Protein AF-A0A2A2KXZ4-F1 (afdb_monomer_lite)

Organism: NCBI:txid2018661

Sequence (180 aa):
MMAGLFPPKNGQIWNPQLLWQPIAMHTDETLDQVSTGISGPCPVYTETVWNDRRYKDIEKYIDPLVVQLLRNRTGEYLRDGHWLNKAIDSVKSRYYINDSRYEVPDWAAPHIDKFIKSSLNFHTEMLNIQNDTVGAFHLELIMSNVEEHLECRRDPEFQKKMIKGNNCLFVFHAHFLRKE

pLDDT: mean 82.54, std 16.14, range [29.91, 98.0]

Secondary structure (DSSP, 8-state):
-HHHHS---GGG-S-TT-----------TTTS--GGGGGTT-HHHHHHTTT-HHHHTGGGGS-HHHHHHHHHHS-----SHHHHHHHHHHHHHHHHH--GGGPPPTTTGGGHHHHHHHHHHHHHHHHHHHHHHTTTHHHHHHHHHHHHHHHGGGSTT---------HHHHHHHHHHTT--

Radius of gyration: 20.61 Å; chains: 1; bounding box: 49×42×52 Å

Structure (mmCIF, N/CA/C/O backbone):
data_AF-A0A2A2KXZ4-F1
#
_entry.id   AF-A0A2A2KXZ4-F1
#
loop_
_atom_site.group_PDB
_atom_site.id
_atom_site.type_symbol
_atom_site.label_atom_id
_atom_site.label_alt_id
_atom_site.label_comp_id
_atom_site.label_asym_id
_atom_site.label_entity_id
_atom_site.label_seq_id
_atom_site.pdbx_PDB_ins_code
_atom_site.Cartn_x
_atom_site.Cartn_y
_atom_site.Cartn_z
_atom_site.occupancy
_atom_site.B_iso_or_equiv
_atom_site.auth_seq_id
_atom_site.auth_comp_id
_atom_site.auth_asym_id
_atom_site.auth_atom_id
_atom_site.pdbx_PDB_model_num
ATOM 1 N N . MET A 1 1 ? -11.680 -1.215 15.003 1.00 83.56 1 MET A N 1
ATOM 2 C CA . MET A 1 1 ? -10.781 -0.674 16.048 1.00 83.56 1 MET A CA 1
ATOM 3 C C . MET A 1 1 ? -11.565 0.025 17.156 1.00 83.56 1 MET A C 1
ATOM 5 O O . MET A 1 1 ? -11.647 -0.554 18.227 1.00 83.56 1 MET A O 1
ATOM 9 N N . MET A 1 2 ? -12.215 1.175 16.914 1.00 88.38 2 MET A N 1
ATOM 10 C CA . MET A 1 2 ? -12.904 1.944 17.975 1.00 88.38 2 MET A CA 1
ATOM 11 C C . MET A 1 2 ? -13.971 1.160 18.748 1.00 88.38 2 MET A C 1
ATOM 13 O O . MET A 1 2 ? -13.998 1.223 19.970 1.00 88.38 2 MET A O 1
ATOM 17 N N . ALA A 1 3 ? -14.766 0.341 18.054 1.00 90.44 3 ALA A N 1
ATOM 18 C CA . ALA A 1 3 ? -15.758 -0.535 18.681 1.00 90.44 3 ALA A CA 1
ATOM 19 C C . ALA A 1 3 ? -15.163 -1.501 19.728 1.00 90.44 3 ALA A C 1
ATOM 21 O O . ALA A 1 3 ? -15.816 -1.808 20.716 1.00 90.44 3 ALA A O 1
ATOM 22 N N . GLY A 1 4 ? -13.927 -1.970 19.520 1.00 89.25 4 GLY A N 1
ATOM 23 C CA . GLY A 1 4 ? -13.238 -2.858 20.460 1.00 89.25 4 GLY A CA 1
ATOM 24 C C . GLY A 1 4 ? -12.515 -2.112 21.582 1.00 89.25 4 GLY A C 1
ATOM 25 O O . GLY A 1 4 ? -12.389 -2.641 22.679 1.00 89.25 4 GLY A O 1
ATOM 26 N N . LEU A 1 5 ? -12.057 -0.882 21.325 1.00 90.25 5 LEU A N 1
ATOM 27 C CA . LEU A 1 5 ? -11.373 -0.059 22.327 1.00 90.25 5 LEU A CA 1
ATOM 28 C C . LEU A 1 5 ? -12.356 0.572 23.325 1.00 90.25 5 LEU A C 1
ATOM 30 O O . LEU A 1 5 ? -12.028 0.743 24.497 1.00 90.25 5 LEU A O 1
ATOM 34 N N . PHE A 1 6 ? -13.567 0.886 22.863 1.00 91.44 6 PHE A N 1
ATOM 35 C CA . PHE A 1 6 ? -14.609 1.545 23.645 1.00 91.44 6 PHE A CA 1
ATOM 36 C C . PHE A 1 6 ? -15.943 0.788 23.542 1.00 91.44 6 PHE A C 1
ATOM 38 O O . PHE A 1 6 ? -16.907 1.309 22.972 1.00 91.44 6 PHE A O 1
ATOM 45 N N . PRO A 1 7 ? -16.041 -0.436 24.086 1.00 93.38 7 PRO A N 1
ATOM 46 C CA . PRO A 1 7 ? -17.330 -1.108 24.211 1.00 93.38 7 PRO A CA 1
ATOM 47 C C . PRO A 1 7 ? -18.255 -0.297 25.143 1.00 93.38 7 PRO A C 1
ATOM 49 O O . PRO A 1 7 ? -17.776 0.215 26.163 1.00 93.38 7 PRO A O 1
ATOM 52 N N . PRO A 1 8 ? -19.556 -0.155 24.826 1.00 95.50 8 PRO A N 1
ATOM 53 C CA . PRO A 1 8 ? -20.482 0.607 25.660 1.00 95.50 8 PRO A CA 1
ATOM 54 C C . PRO A 1 8 ? -20.669 -0.057 27.028 1.00 95.50 8 PRO A C 1
ATOM 56 O O . PRO A 1 8 ? -20.762 -1.282 27.128 1.00 95.50 8 PRO A O 1
ATOM 59 N N . LYS A 1 9 ? -20.754 0.752 28.089 1.00 94.75 9 LYS A N 1
ATOM 60 C CA . LYS A 1 9 ? -21.027 0.287 29.457 1.00 94.75 9 LYS A CA 1
ATOM 61 C C . LYS A 1 9 ? -22.210 1.026 30.072 1.00 94.75 9 LYS A C 1
ATOM 63 O O . LYS A 1 9 ? -22.331 2.241 29.924 1.00 94.75 9 LYS A O 1
ATOM 68 N N . ASN A 1 10 ? -23.025 0.308 30.846 1.00 93.12 10 ASN A N 1
ATOM 69 C CA . ASN A 1 10 ? -24.132 0.866 31.630 1.00 93.12 10 ASN A CA 1
ATOM 70 C C . ASN A 1 10 ? -25.029 1.782 30.772 1.00 93.12 10 ASN A C 1
ATOM 72 O O . ASN A 1 10 ? -25.544 1.346 29.748 1.00 93.12 10 ASN A O 1
ATOM 76 N N . GLY A 1 11 ? -25.164 3.058 31.149 1.00 92.25 11 GLY A N 1
ATOM 77 C CA . GLY A 1 11 ? -25.977 4.049 30.439 1.00 92.25 11 GLY A CA 1
ATOM 78 C C . GLY A 1 11 ? -25.512 4.402 29.020 1.00 92.25 11 GLY A C 1
ATOM 79 O O . GLY A 1 11 ? -26.233 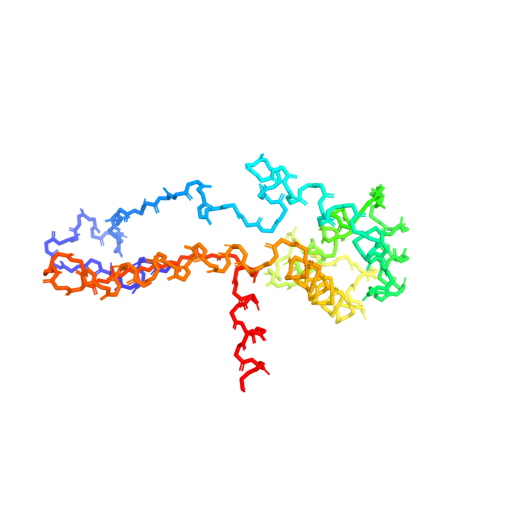5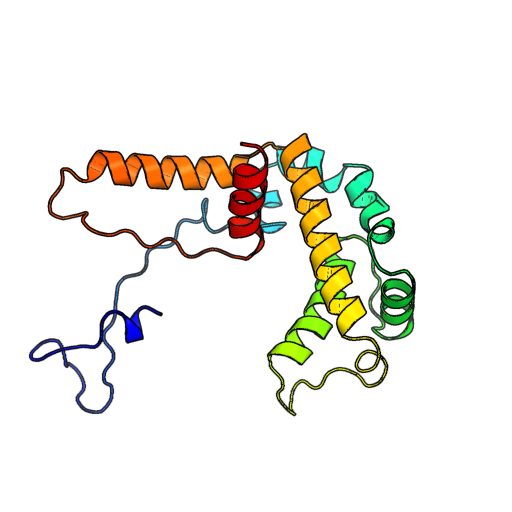.097 28.318 1.00 92.25 11 GLY A O 1
ATOM 80 N N . GLN A 1 12 ? -24.345 3.927 28.571 1.00 94.38 12 GLN A N 1
ATOM 81 C CA . GLN A 1 12 ? -23.907 4.058 27.173 1.00 94.38 12 GLN A CA 1
ATOM 82 C C . GLN A 1 12 ? -24.546 3.004 26.250 1.00 94.38 12 GLN A C 1
ATOM 84 O O . GLN A 1 12 ? -24.444 3.109 25.027 1.00 94.38 12 GLN A O 1
ATOM 89 N N . ILE A 1 13 ? -25.176 1.962 26.811 1.00 96.19 13 ILE A N 1
ATOM 90 C CA . ILE A 1 13 ? -25.855 0.920 26.033 1.00 96.19 13 ILE A CA 1
ATOM 91 C C . ILE A 1 13 ? -27.208 1.467 25.578 1.00 96.19 13 ILE A C 1
ATOM 93 O O . ILE A 1 13 ? -28.208 1.383 26.284 1.00 96.19 13 ILE A O 1
ATOM 97 N N . TRP A 1 14 ? -27.228 2.028 24.374 1.00 95.25 14 TRP A N 1
ATOM 98 C CA . TRP A 1 14 ? -28.453 2.511 23.737 1.00 95.25 14 TRP A CA 1
ATOM 99 C C . TRP A 1 14 ? -29.254 1.376 23.072 1.00 95.25 14 TRP A C 1
ATOM 101 O O . TRP A 1 14 ? -30.465 1.495 22.906 1.00 95.25 14 TRP A O 1
ATOM 111 N N . ASN A 1 15 ? -28.592 0.266 22.713 1.00 95.38 15 ASN A N 1
ATOM 112 C CA . ASN A 1 15 ? -29.210 -0.921 22.124 1.00 95.38 15 ASN A CA 1
ATOM 113 C C . ASN A 1 15 ? -28.656 -2.208 22.774 1.00 95.38 15 ASN A C 1
ATOM 115 O O . ASN A 1 15 ? -27.477 -2.515 22.600 1.00 95.38 15 ASN A O 1
ATOM 119 N N . PRO A 1 16 ? -29.480 -3.004 23.483 1.00 93.81 16 PRO A N 1
ATOM 120 C CA . PRO A 1 16 ? -29.015 -4.212 24.170 1.00 93.81 16 PRO A CA 1
ATOM 121 C C . PRO A 1 16 ? -28.640 -5.365 23.223 1.00 93.81 16 PRO A C 1
ATOM 123 O O . PRO A 1 16 ? -27.933 -6.280 23.636 1.00 93.81 16 PRO A O 1
ATOM 126 N N . GLN A 1 17 ? -29.089 -5.338 21.965 1.00 96.25 17 GLN A N 1
ATOM 127 C CA . GLN A 1 17 ? -28.752 -6.346 20.950 1.00 96.25 17 GLN A CA 1
ATOM 128 C C . GLN A 1 17 ? -27.499 -5.980 20.142 1.00 96.25 17 GLN A C 1
ATOM 130 O O . GLN A 1 17 ? -26.972 -6.816 19.409 1.00 96.25 17 GLN A O 1
ATOM 135 N N . LEU A 1 18 ? -27.010 -4.744 20.272 1.00 93.62 18 LEU A N 1
ATOM 136 C CA . LEU A 1 18 ? -25.843 -4.237 19.561 1.00 93.62 18 LEU A CA 1
ATOM 137 C C . LEU A 1 18 ? -24.921 -3.514 20.546 1.00 93.62 18 LEU A C 1
ATOM 139 O O . LEU A 1 18 ? -25.081 -2.325 20.809 1.00 93.62 18 LEU A O 1
ATOM 143 N N . LEU A 1 19 ? -23.918 -4.232 21.061 1.00 94.19 19 LEU A N 1
ATOM 144 C CA . LEU A 1 19 ? -22.917 -3.705 21.998 1.00 94.19 19 LEU A CA 1
ATOM 145 C C . LEU A 1 19 ? -21.867 -2.832 21.287 1.00 94.19 19 LEU A C 1
ATOM 147 O O . LEU A 1 19 ? -20.665 -3.084 21.337 1.00 94.19 19 LEU A O 1
ATOM 151 N N . TRP A 1 20 ? -22.344 -1.794 20.606 1.00 95.06 20 TRP A N 1
ATOM 152 C CA . TRP A 1 20 ? -21.564 -0.793 19.891 1.00 95.06 20 TRP A CA 1
ATOM 153 C C . TRP A 1 20 ? -22.103 0.601 20.216 1.00 95.06 20 TRP A C 1
ATOM 155 O O . TRP A 1 20 ? -23.309 0.790 20.370 1.00 95.06 20 TRP A O 1
ATOM 165 N N . GLN A 1 21 ? -21.211 1.587 20.282 1.00 94.62 21 GLN A N 1
ATOM 166 C CA . GLN A 1 21 ? -21.576 2.993 20.432 1.00 94.62 21 GLN A CA 1
ATOM 167 C C . GLN A 1 21 ? -20.965 3.836 19.311 1.00 94.62 21 GLN A C 1
ATOM 169 O O . GLN A 1 21 ? -19.842 3.547 18.876 1.00 94.62 21 GLN A O 1
ATOM 174 N N . PRO A 1 22 ? -21.675 4.882 18.854 1.00 92.62 22 PRO A N 1
ATOM 175 C CA . PRO A 1 22 ? -21.106 5.840 17.926 1.00 92.62 22 PRO A CA 1
ATOM 176 C C . PRO A 1 22 ? -19.956 6.586 18.601 1.00 92.62 22 PRO A C 1
ATOM 178 O O . PRO A 1 22 ? -20.064 7.035 19.739 1.00 92.62 22 PRO A O 1
ATOM 181 N N . ILE A 1 23 ? -18.848 6.721 17.880 1.00 91.12 23 ILE A N 1
ATOM 182 C CA . ILE A 1 23 ? -17.690 7.508 18.300 1.00 91.12 23 ILE A CA 1
ATOM 183 C C . ILE A 1 23 ? -17.379 8.448 17.150 1.00 91.12 23 ILE A C 1
ATOM 185 O O . ILE A 1 23 ? -17.202 7.990 16.019 1.00 91.12 23 ILE A O 1
ATOM 189 N N . ALA A 1 24 ? -17.356 9.749 17.433 1.00 89.44 24 ALA A N 1
ATOM 190 C CA . ALA A 1 24 ? -17.038 10.752 16.431 1.00 89.44 24 ALA A CA 1
ATOM 191 C C . ALA A 1 24 ? -15.615 10.520 15.907 1.00 89.44 24 ALA A C 1
ATOM 193 O O . ALA A 1 24 ? -14.669 10.358 16.679 1.00 89.44 24 ALA A O 1
ATOM 194 N N . MET A 1 25 ? -15.486 10.467 14.585 1.00 83.94 25 MET A N 1
ATOM 195 C CA . MET A 1 25 ? -14.207 10.389 13.893 1.00 83.94 25 MET A CA 1
ATOM 196 C C . MET A 1 25 ? -14.117 11.606 12.988 1.00 83.94 25 MET A C 1
ATOM 198 O O . MET A 1 25 ? -15.014 11.836 12.179 1.00 83.94 25 MET A O 1
ATOM 202 N N . HIS A 1 26 ? -13.049 12.373 13.150 1.00 84.31 26 HIS A N 1
ATOM 203 C CA . HIS A 1 26 ? -12.755 13.515 12.302 1.00 84.31 26 HIS A CA 1
ATOM 204 C C . HIS A 1 26 ? -11.751 13.090 11.233 1.00 84.31 26 HIS A C 1
ATOM 206 O O . HIS A 1 26 ? -10.843 12.304 11.510 1.00 84.31 26 HIS A O 1
ATOM 212 N N . THR A 1 27 ? -11.953 13.592 10.024 1.00 79.06 27 THR A N 1
ATOM 213 C CA . THR A 1 27 ? -11.081 13.400 8.865 1.00 79.06 27 THR A CA 1
ATOM 214 C C . THR A 1 27 ? -10.513 14.751 8.470 1.00 79.06 27 THR A C 1
ATOM 216 O O . THR A 1 27 ? -11.208 15.763 8.582 1.00 79.06 27 THR A O 1
ATOM 219 N N . ASP A 1 28 ? -9.269 14.760 8.017 1.00 75.12 28 ASP A N 1
ATOM 220 C CA . ASP A 1 28 ? -8.604 15.957 7.519 1.00 75.12 28 ASP A CA 1
ATOM 221 C C . ASP A 1 28 ? -8.080 15.640 6.123 1.00 75.12 28 ASP A C 1
ATOM 223 O O . ASP A 1 28 ? -7.213 14.782 5.953 1.00 75.12 28 ASP A O 1
ATOM 227 N N . GLU A 1 29 ? -8.614 16.333 5.120 1.00 72.56 29 GLU A N 1
ATOM 228 C CA . GLU A 1 29 ? -8.285 16.099 3.714 1.00 72.56 29 GLU A CA 1
ATOM 229 C C . GLU A 1 29 ? -6.796 16.299 3.405 1.00 72.56 29 GLU A C 1
ATOM 231 O O . GLU A 1 29 ? -6.305 15.763 2.413 1.00 72.56 29 GLU A O 1
ATOM 236 N N . THR A 1 30 ? -6.062 17.051 4.228 1.00 67.44 30 THR A N 1
ATOM 237 C CA . THR A 1 30 ? -4.612 17.231 4.066 1.00 67.44 30 THR A CA 1
ATOM 238 C C . THR A 1 30 ? -3.824 16.028 4.585 1.00 67.44 30 THR A C 1
ATOM 240 O O . THR A 1 30 ? -2.800 15.671 4.003 1.00 67.44 30 THR A O 1
ATOM 243 N N . LEU A 1 31 ? -4.330 15.355 5.625 1.00 67.56 31 LEU A N 1
ATOM 244 C CA . LEU A 1 31 ? -3.735 14.154 6.227 1.00 67.56 31 LEU A CA 1
ATOM 245 C C . LEU A 1 31 ? -4.187 12.858 5.538 1.00 67.56 31 LEU A C 1
ATOM 247 O O . LEU A 1 31 ? -3.468 11.857 5.561 1.00 67.56 31 LEU A O 1
ATOM 251 N N . ASP A 1 32 ? -5.362 12.870 4.909 1.00 68.62 32 ASP A N 1
ATOM 252 C CA . ASP A 1 32 ? -5.960 11.698 4.258 1.00 68.62 32 ASP A CA 1
ATOM 253 C C . ASP A 1 32 ? -5.365 11.402 2.870 1.00 68.62 32 ASP A C 1
ATOM 255 O O . ASP A 1 32 ? -5.627 10.351 2.270 1.00 68.62 32 ASP A O 1
ATOM 259 N N . GLN A 1 33 ? -4.515 12.290 2.357 1.00 67.19 33 GLN A N 1
ATOM 260 C CA . GLN A 1 33 ? -3.854 12.119 1.071 1.00 67.19 33 GLN A CA 1
ATOM 261 C C . GLN A 1 33 ? -2.556 11.336 1.212 1.00 67.19 33 GLN A C 1
ATOM 263 O O . GLN A 1 33 ? -1.504 11.863 1.550 1.00 67.19 33 GLN A O 1
ATOM 268 N N . VAL A 1 34 ? -2.635 10.036 0.930 1.00 60.97 34 VAL A N 1
ATOM 269 C CA . VAL A 1 34 ? -1.493 9.119 1.005 1.00 60.97 34 VAL A CA 1
ATOM 270 C C . VAL A 1 34 ? -0.994 8.690 -0.376 1.00 60.97 34 VAL A C 1
ATOM 272 O O . VAL A 1 34 ? -1.767 8.545 -1.325 1.00 60.97 34 VAL A O 1
ATOM 275 N N . SER A 1 35 ? 0.298 8.360 -0.464 1.00 58.53 35 SER A N 1
ATOM 276 C CA . SER A 1 35 ? 0.910 7.729 -1.643 1.00 58.53 35 SER A CA 1
ATOM 277 C C . SER A 1 35 ? 0.720 8.567 -2.919 1.00 58.53 35 SER A C 1
ATOM 279 O O . SER A 1 35 ? 1.224 9.681 -2.993 1.00 58.53 35 SER A O 1
ATOM 281 N N . THR A 1 36 ? 0.005 8.066 -3.928 1.00 55.00 36 THR A N 1
ATOM 282 C CA . THR A 1 36 ? -0.272 8.787 -5.180 1.00 55.00 36 THR A CA 1
A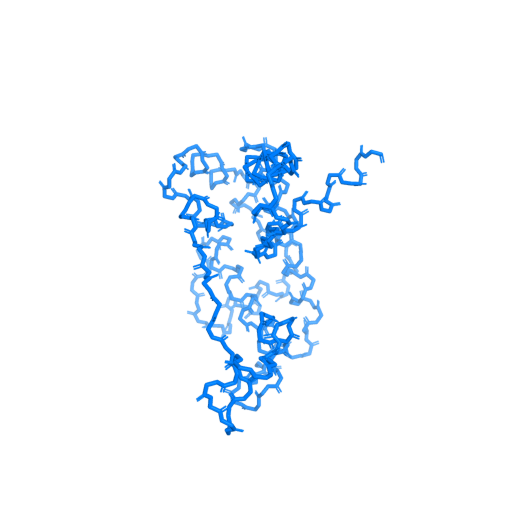TOM 283 C C . THR A 1 36 ? -1.457 9.754 -5.089 1.00 55.00 36 THR A C 1
ATOM 285 O O . THR A 1 36 ? -1.774 10.401 -6.082 1.00 55.00 36 THR A O 1
ATOM 288 N N . GLY A 1 37 ? -2.140 9.834 -3.940 1.00 60.19 37 GLY A N 1
ATOM 289 C CA . GLY A 1 37 ? -3.282 10.729 -3.725 1.00 60.19 37 GLY A CA 1
ATOM 290 C C . GLY A 1 37 ? -2.896 12.204 -3.585 1.00 60.19 37 GLY A C 1
ATOM 291 O O . GLY A 1 37 ? -3.690 13.060 -3.955 1.00 60.19 37 GLY A O 1
ATOM 292 N N . ILE A 1 38 ? -1.664 12.496 -3.147 1.00 67.94 38 ILE A N 1
ATOM 293 C CA . ILE A 1 38 ? -1.163 13.867 -2.925 1.00 67.94 38 ILE A CA 1
ATOM 294 C C . ILE A 1 38 ? -0.935 14.665 -4.221 1.00 67.94 38 ILE A C 1
ATOM 296 O O . ILE A 1 38 ? -0.724 15.877 -4.201 1.00 67.94 38 ILE A O 1
ATOM 300 N N . SER A 1 39 ? -0.965 14.008 -5.376 1.00 61.62 39 SER A N 1
ATOM 301 C CA . SER A 1 39 ? -0.642 14.649 -6.652 1.00 61.62 39 SER A CA 1
ATOM 302 C C . SER A 1 39 ? -1.612 15.765 -7.048 1.00 61.62 39 SER A C 1
ATOM 304 O O . SER A 1 39 ? -1.266 16.594 -7.886 1.00 61.62 39 SER A O 1
ATOM 306 N N . GLY A 1 40 ? -2.806 15.800 -6.443 1.00 66.31 40 GLY A N 1
ATOM 307 C CA . GLY A 1 40 ? -3.760 16.903 -6.566 1.00 66.31 40 GLY A CA 1
ATOM 308 C C . GLY A 1 40 ? -3.293 18.190 -5.865 1.00 66.31 40 GLY A C 1
ATOM 309 O O . GLY A 1 40 ? -3.077 19.191 -6.544 1.00 66.31 40 GLY A O 1
ATOM 310 N N . PRO A 1 41 ? -3.132 18.208 -4.530 1.00 68.88 41 PRO A N 1
ATOM 311 C CA . PRO A 1 41 ? -2.762 19.406 -3.770 1.00 68.88 41 PRO A CA 1
ATOM 312 C C . PRO A 1 41 ? -1.270 19.745 -3.785 1.00 68.88 41 PRO A C 1
ATOM 314 O O . PRO A 1 41 ? -0.915 20.842 -3.363 1.00 68.88 41 PRO A O 1
ATOM 317 N N . CYS A 1 42 ? -0.386 18.844 -4.230 1.00 74.12 42 CYS A N 1
ATOM 318 C CA . CYS A 1 42 ? 1.054 19.097 -4.274 1.00 74.12 42 CYS A CA 1
ATOM 319 C C . CYS A 1 42 ? 1.580 19.039 -5.717 1.00 74.12 42 CYS A C 1
ATOM 321 O O . CYS A 1 42 ? 2.034 17.983 -6.169 1.00 74.12 42 CYS A O 1
ATOM 323 N N . PRO A 1 43 ? 1.575 20.172 -6.449 1.00 80.75 43 PRO A N 1
ATOM 324 C CA . PRO A 1 43 ? 2.156 20.252 -7.791 1.00 80.75 43 PRO A CA 1
ATOM 325 C C . PRO A 1 43 ? 3.618 19.793 -7.828 1.00 80.75 43 PRO A C 1
ATOM 327 O O . PRO A 1 43 ? 4.011 19.064 -8.734 1.00 80.75 43 PRO A O 1
ATOM 330 N N . VAL A 1 44 ? 4.393 20.121 -6.786 1.00 82.62 44 VAL A N 1
ATOM 331 C CA . VAL A 1 44 ? 5.799 19.706 -6.647 1.00 82.62 44 VAL A CA 1
ATOM 332 C C . VAL A 1 44 ? 5.935 18.184 -6.656 1.00 82.62 44 VAL A C 1
ATOM 334 O O . VAL A 1 44 ? 6.866 17.656 -7.259 1.00 82.62 44 VAL A O 1
ATOM 337 N N . TYR A 1 45 ? 5.000 17.452 -6.047 1.00 80.94 45 TYR A N 1
ATOM 338 C CA . TYR A 1 45 ? 5.016 15.991 -6.054 1.00 80.94 45 TYR A CA 1
ATOM 339 C C . TYR A 1 45 ? 4.859 15.429 -7.470 1.00 80.94 45 TYR A C 1
ATOM 341 O O . TYR A 1 45 ? 5.623 14.559 -7.888 1.00 80.94 45 TYR A O 1
ATOM 349 N N . THR A 1 46 ? 3.907 15.969 -8.229 1.00 80.06 46 THR A N 1
ATOM 350 C CA . THR A 1 46 ? 3.696 15.620 -9.640 1.00 80.06 46 THR A CA 1
ATOM 351 C C . THR A 1 46 ? 4.921 15.962 -10.491 1.00 80.06 46 THR A C 1
ATOM 353 O O . THR A 1 46 ? 5.346 15.163 -11.325 1.00 80.06 46 THR A O 1
ATOM 356 N N . GLU A 1 47 ? 5.528 17.125 -10.265 1.00 84.19 47 GLU A N 1
ATOM 357 C CA . GLU A 1 47 ? 6.680 17.595 -11.036 1.00 84.19 47 GLU A CA 1
ATOM 358 C C . GLU A 1 47 ? 7.972 16.837 -10.732 1.00 84.19 47 GLU A C 1
ATOM 360 O O . GLU A 1 47 ? 8.817 16.725 -11.619 1.00 84.19 47 GLU A O 1
ATOM 365 N N . THR A 1 48 ? 8.118 16.296 -9.522 1.00 88.12 48 THR A N 1
ATOM 366 C CA . THR A 1 48 ? 9.354 15.647 -9.069 1.00 88.12 48 THR A CA 1
ATOM 367 C C . THR A 1 48 ? 9.238 14.123 -9.056 1.00 88.12 48 THR A C 1
ATOM 369 O O . THR A 1 48 ? 9.916 13.465 -9.841 1.00 88.12 48 THR A O 1
ATOM 372 N N . VAL A 1 49 ? 8.343 13.541 -8.250 1.00 86.62 49 VAL A N 1
ATOM 373 C CA . VAL A 1 49 ? 8.239 12.083 -8.046 1.00 86.62 49 VAL A CA 1
ATOM 374 C C . VAL A 1 49 ? 7.851 11.364 -9.333 1.00 86.62 49 VAL A C 1
ATOM 376 O O . VAL A 1 49 ? 8.499 10.395 -9.719 1.00 86.62 49 VAL A O 1
ATOM 379 N N . TRP A 1 50 ? 6.810 11.828 -10.029 1.00 85.88 50 TRP A N 1
ATOM 380 C CA . TRP A 1 50 ? 6.341 11.163 -11.253 1.00 85.88 50 TRP A CA 1
ATOM 381 C C . TRP A 1 50 ? 7.277 11.368 -12.444 1.00 85.88 50 TRP A C 1
ATOM 383 O O . TRP A 1 50 ? 7.298 10.558 -13.376 1.00 85.88 50 TRP A O 1
ATOM 393 N N . ASN A 1 51 ? 8.070 12.437 -12.420 1.00 88.50 51 ASN A N 1
ATOM 394 C CA . ASN A 1 51 ? 9.065 12.689 -13.450 1.00 88.50 51 ASN A CA 1
ATOM 395 C C . ASN A 1 51 ? 10.426 12.057 -13.159 1.00 88.50 51 ASN A C 1
ATOM 397 O O . ASN A 1 51 ? 11.217 11.954 -14.107 1.00 88.50 51 ASN A O 1
ATOM 401 N N . ASP A 1 52 ? 10.675 11.611 -11.923 1.00 92.06 52 ASP A N 1
ATOM 402 C CA . ASP A 1 52 ? 11.906 10.940 -11.514 1.00 92.06 52 ASP A CA 1
ATOM 403 C C . ASP A 1 52 ? 12.162 9.717 -12.405 1.00 92.06 52 ASP A C 1
ATOM 405 O O . ASP A 1 52 ? 11.275 8.914 -12.721 1.00 92.06 52 ASP A O 1
ATOM 409 N N . ARG A 1 53 ? 13.414 9.576 -12.841 1.00 93.19 53 ARG A N 1
ATOM 410 C CA . ARG A 1 53 ? 13.832 8.480 -13.713 1.00 93.19 53 ARG A CA 1
ATOM 411 C C . ARG A 1 53 ? 13.618 7.119 -13.052 1.00 93.19 53 ARG A C 1
ATOM 413 O O . ARG A 1 53 ? 13.229 6.183 -13.742 1.00 93.19 53 ARG A O 1
ATOM 420 N N . ARG A 1 54 ? 13.846 7.007 -11.743 1.00 93.50 54 ARG A N 1
ATOM 421 C CA . ARG A 1 54 ? 13.645 5.772 -10.972 1.00 93.50 54 ARG A CA 1
ATOM 422 C C . ARG A 1 54 ? 12.177 5.366 -10.946 1.00 93.50 54 ARG A C 1
ATOM 424 O O . ARG A 1 54 ? 11.895 4.180 -11.059 1.00 93.50 54 ARG A O 1
ATOM 431 N N . TYR A 1 55 ? 11.253 6.330 -10.881 1.00 92.12 55 TYR A N 1
ATOM 432 C CA . TYR A 1 55 ? 9.818 6.050 -10.986 1.00 92.12 55 TYR A CA 1
ATOM 433 C C . TYR A 1 55 ? 9.445 5.555 -12.386 1.00 92.12 55 TYR A C 1
ATOM 435 O O . TYR A 1 55 ? 8.765 4.542 -12.537 1.00 92.12 55 TYR A O 1
ATOM 443 N N . LYS A 1 56 ? 9.935 6.236 -13.428 1.00 91.94 56 LYS A N 1
ATOM 444 C CA . LYS A 1 56 ? 9.717 5.820 -14.825 1.00 91.94 56 LYS A CA 1
ATOM 445 C C . LYS A 1 56 ? 10.281 4.426 -15.111 1.00 91.94 56 LYS A C 1
ATOM 447 O O . LYS A 1 56 ? 9.697 3.674 -15.882 1.00 91.94 56 LYS A O 1
ATOM 452 N N . ASP A 1 57 ? 11.375 4.075 -14.443 1.00 93.75 57 ASP A N 1
ATOM 453 C CA . ASP A 1 57 ? 12.057 2.788 -14.550 1.00 93.75 57 ASP A CA 1
ATOM 454 C C . ASP A 1 57 ? 11.678 1.799 -13.424 1.00 93.75 57 ASP A C 1
ATOM 456 O O . ASP A 1 57 ? 12.384 0.808 -13.225 1.00 93.75 57 ASP A O 1
ATOM 460 N N . ILE A 1 58 ? 10.586 2.029 -12.678 1.00 92.56 58 ILE A N 1
ATOM 461 C CA . ILE A 1 58 ? 10.314 1.308 -11.419 1.00 92.56 58 ILE A CA 1
ATOM 462 C C . ILE A 1 58 ? 10.139 -0.205 -11.593 1.00 92.56 58 ILE A C 1
ATOM 464 O O . ILE A 1 58 ? 10.415 -0.983 -10.680 1.00 92.56 58 ILE A O 1
ATOM 468 N N . GLU A 1 59 ? 9.758 -0.645 -12.793 1.00 93.88 59 GLU A N 1
ATOM 469 C CA . GLU A 1 59 ? 9.710 -2.060 -13.171 1.00 93.88 59 GLU A CA 1
ATOM 470 C C . GLU A 1 59 ? 11.047 -2.788 -12.964 1.00 93.88 59 GLU A C 1
ATOM 472 O O . GLU A 1 59 ? 11.045 -3.990 -12.708 1.00 93.88 59 GLU A O 1
ATOM 477 N N . LYS A 1 60 ? 12.189 -2.086 -13.020 1.00 94.81 60 LYS A N 1
ATOM 478 C CA . LYS A 1 60 ? 13.524 -2.681 -12.811 1.00 94.81 60 LYS A CA 1
ATOM 479 C C . LYS A 1 60 ? 13.725 -3.232 -11.399 1.00 94.81 60 LYS A C 1
ATOM 481 O O . LYS A 1 60 ? 14.589 -4.082 -11.203 1.00 94.81 60 LYS A O 1
ATOM 486 N N . TYR A 1 61 ? 12.942 -2.765 -10.429 1.00 94.50 61 TYR A N 1
ATOM 487 C CA . TYR A 1 61 ? 13.009 -3.217 -9.036 1.00 94.50 61 TYR A CA 1
ATOM 488 C C . TYR A 1 61 ? 12.050 -4.379 -8.736 1.00 94.50 61 TYR A C 1
ATOM 490 O O . TYR A 1 61 ? 12.013 -4.902 -7.616 1.00 94.50 61 TYR A O 1
ATOM 498 N N . ILE A 1 62 ? 11.274 -4.795 -9.737 1.00 96.06 62 ILE A N 1
ATOM 499 C CA . ILE A 1 62 ? 10.251 -5.834 -9.649 1.00 96.06 62 ILE A CA 1
ATOM 500 C C . ILE A 1 62 ? 10.791 -7.136 -10.239 1.00 96.06 62 ILE A C 1
ATOM 502 O O . ILE A 1 62 ? 11.603 -7.117 -11.162 1.00 96.06 62 ILE A O 1
ATOM 506 N N . ASP A 1 63 ? 10.357 -8.286 -9.708 1.00 97.00 63 ASP A N 1
ATOM 507 C CA . ASP A 1 63 ? 10.755 -9.580 -10.273 1.00 97.00 63 ASP A CA 1
ATOM 508 C C . ASP A 1 63 ? 10.314 -9.644 -11.755 1.00 97.00 63 ASP A C 1
ATOM 510 O O . ASP A 1 63 ? 9.119 -9.489 -12.039 1.00 97.00 63 ASP A O 1
ATOM 514 N N . PRO A 1 64 ? 11.233 -9.882 -12.712 1.00 96.50 64 PRO A N 1
ATOM 515 C CA . PRO A 1 64 ? 10.895 -9.902 -14.134 1.00 96.50 64 PRO A CA 1
ATOM 516 C C . PRO A 1 64 ? 9.797 -10.912 -14.487 1.00 96.50 64 PRO A C 1
ATOM 518 O O . PRO A 1 64 ? 8.991 -10.654 -15.382 1.00 96.50 64 PRO A O 1
ATOM 521 N N . LEU A 1 65 ? 9.722 -12.036 -13.760 1.00 96.75 65 LEU A N 1
ATOM 522 C CA . LEU A 1 65 ? 8.658 -13.025 -13.932 1.00 96.75 65 LEU A CA 1
ATOM 523 C C . LEU A 1 65 ? 7.295 -12.436 -13.557 1.00 96.75 65 LEU A C 1
ATOM 525 O O . LEU A 1 65 ? 6.315 -12.685 -14.251 1.00 96.75 65 LEU A O 1
ATOM 529 N N . VAL A 1 66 ? 7.223 -11.640 -12.487 1.00 96.94 66 VAL A N 1
ATOM 530 C CA . VAL A 1 66 ? 5.979 -10.978 -12.066 1.00 96.94 66 VAL A CA 1
ATOM 531 C C . VAL A 1 66 ? 5.517 -9.999 -13.140 1.00 96.94 66 VAL A C 1
ATOM 533 O O . VAL A 1 66 ? 4.362 -10.066 -13.557 1.00 96.94 66 VAL A O 1
ATOM 536 N N . VAL A 1 67 ? 6.415 -9.150 -13.654 1.00 95.69 67 VAL A N 1
ATOM 537 C CA . VAL A 1 67 ? 6.085 -8.201 -14.735 1.00 95.69 67 VAL A CA 1
ATOM 538 C C . VAL A 1 67 ? 5.588 -8.943 -15.980 1.00 95.69 67 VAL A C 1
ATOM 540 O O . VAL A 1 67 ? 4.562 -8.576 -16.555 1.00 95.69 67 VAL A O 1
ATOM 543 N N . GLN A 1 68 ? 6.274 -10.019 -16.375 1.00 95.62 68 GLN A N 1
ATOM 544 C CA . GLN A 1 68 ? 5.892 -10.836 -17.526 1.00 95.62 68 GLN A CA 1
ATOM 545 C C . GLN A 1 68 ? 4.516 -11.492 -17.343 1.00 95.62 68 GLN A C 1
ATOM 547 O O . GLN A 1 68 ? 3.683 -11.441 -18.250 1.00 95.62 68 GLN A O 1
ATOM 552 N N . LEU A 1 69 ? 4.265 -12.100 -16.179 1.00 96.19 69 LEU A N 1
ATOM 553 C CA . LEU A 1 69 ? 2.984 -12.734 -15.868 1.00 96.19 69 LEU A CA 1
ATOM 554 C C . LEU A 1 69 ? 1.848 -11.717 -15.898 1.00 96.19 69 LEU A C 1
ATOM 556 O O . LEU A 1 69 ? 0.824 -11.981 -16.523 1.00 96.19 69 LEU A O 1
ATOM 560 N N . LEU A 1 70 ? 2.047 -10.547 -15.289 1.00 95.56 70 LEU A N 1
ATOM 561 C CA . LEU A 1 70 ? 1.044 -9.489 -15.283 1.00 95.56 70 LEU A CA 1
ATOM 562 C C . LEU A 1 70 ? 0.702 -9.050 -16.711 1.00 95.56 70 LEU A C 1
ATOM 564 O O . LEU A 1 70 ? -0.457 -9.139 -17.100 1.00 95.56 70 LEU A O 1
ATOM 568 N N . ARG A 1 71 ? 1.700 -8.696 -17.532 1.00 94.12 71 ARG A N 1
ATOM 569 C CA . ARG A 1 71 ? 1.476 -8.258 -18.925 1.00 94.12 71 ARG A CA 1
ATOM 570 C C . ARG A 1 71 ? 0.746 -9.294 -19.779 1.00 94.12 71 ARG A C 1
ATOM 572 O O . ARG A 1 71 ? -0.085 -8.931 -20.605 1.00 94.12 71 ARG A O 1
ATOM 579 N N . ASN A 1 72 ? 1.041 -10.575 -19.577 1.00 95.19 72 ASN A N 1
ATOM 580 C CA . ASN A 1 72 ? 0.490 -11.644 -20.409 1.00 95.19 72 ASN A CA 1
ATOM 581 C C . ASN A 1 72 ? -0.873 -12.159 -19.932 1.00 95.19 72 ASN A C 1
ATOM 583 O O . ASN A 1 72 ? -1.576 -12.804 -20.710 1.00 95.19 72 ASN A O 1
ATOM 587 N N . ARG A 1 73 ? -1.226 -11.960 -18.655 1.00 94.19 73 ARG A N 1
ATOM 588 C CA . ARG A 1 73 ? -2.382 -12.631 -18.036 1.00 94.19 73 ARG A CA 1
ATOM 589 C C . ARG A 1 73 ? -3.485 -11.698 -17.561 1.00 94.19 73 ARG A C 1
ATOM 591 O O . ARG A 1 73 ? -4.619 -12.156 -17.474 1.00 94.19 73 ARG A O 1
ATOM 598 N N . THR A 1 74 ? -3.197 -10.436 -17.247 1.00 89.00 74 THR A N 1
ATOM 599 C CA . THR A 1 74 ? -4.229 -9.527 -16.715 1.00 89.00 74 THR A CA 1
ATOM 600 C C . THR A 1 74 ? -5.050 -8.848 -17.803 1.00 89.00 74 THR A C 1
ATOM 602 O O . THR A 1 74 ? -6.138 -8.365 -17.512 1.00 89.00 74 THR A O 1
ATOM 605 N N . GLY A 1 75 ? -4.541 -8.785 -19.040 1.00 85.06 75 GLY A N 1
ATOM 606 C CA . GLY A 1 75 ? -5.143 -7.985 -20.114 1.00 85.06 75 GLY A CA 1
ATOM 607 C C . GLY A 1 75 ? -5.046 -6.471 -19.880 1.00 85.06 75 GLY A C 1
ATOM 608 O O . GLY A 1 75 ? -5.538 -5.697 -20.697 1.00 85.06 75 GLY A O 1
ATOM 609 N N . GLU A 1 76 ? -4.399 -6.045 -18.791 1.00 81.94 76 GLU A N 1
ATOM 610 C CA . GLU A 1 76 ? -4.219 -4.642 -18.433 1.00 81.94 76 GLU A CA 1
ATOM 611 C C . GLU A 1 76 ? -2.974 -4.070 -19.104 1.00 81.94 76 GLU A C 1
ATOM 613 O O . GLU A 1 76 ? -1.894 -4.669 -19.090 1.00 81.94 76 GLU A O 1
ATOM 618 N N . TYR A 1 77 ? -3.101 -2.859 -19.644 1.00 86.50 77 TYR A N 1
ATOM 619 C CA . TYR A 1 77 ? -1.950 -2.137 -20.166 1.00 86.50 77 TYR A CA 1
ATOM 620 C C . TYR A 1 77 ? -1.208 -1.455 -19.010 1.00 86.50 77 TYR A C 1
ATOM 622 O O . TYR A 1 77 ? -1.645 -0.423 -18.498 1.00 86.50 77 TYR A O 1
ATOM 630 N N . LEU A 1 78 ? -0.081 -2.043 -18.596 1.00 88.50 78 LEU A N 1
ATOM 631 C CA . LEU A 1 78 ? 0.780 -1.534 -17.521 1.00 88.50 78 LEU A CA 1
ATOM 632 C C . LEU A 1 78 ? 1.566 -0.298 -17.996 1.00 88.50 78 LEU A C 1
ATOM 634 O O . LEU A 1 78 ? 2.738 -0.390 -18.346 1.00 88.50 78 LEU A O 1
ATOM 638 N N . ARG A 1 79 ? 0.883 0.851 -18.067 1.00 87.00 79 ARG A N 1
ATOM 639 C CA . ARG A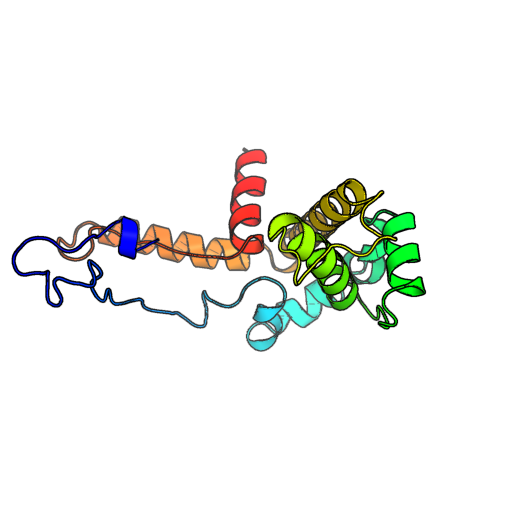 1 79 ? 1.422 2.119 -18.601 1.00 87.00 79 ARG A CA 1
ATOM 640 C C . ARG A 1 79 ? 2.568 2.689 -17.775 1.00 87.00 79 ARG A C 1
ATOM 642 O O . ARG A 1 79 ? 3.457 3.330 -18.323 1.00 87.00 79 ARG A O 1
ATOM 649 N N . ASP A 1 80 ? 2.483 2.519 -16.465 1.00 87.31 80 ASP A N 1
ATOM 650 C CA . ASP A 1 80 ? 3.353 3.155 -15.488 1.00 87.31 80 ASP A CA 1
ATOM 651 C C . ASP A 1 80 ? 3.385 2.348 -14.179 1.00 87.31 80 ASP A C 1
ATOM 653 O O . ASP A 1 80 ? 2.710 1.321 -14.020 1.00 87.31 80 ASP A O 1
ATOM 657 N N . GLY A 1 81 ? 4.169 2.846 -13.221 1.00 88.12 81 GLY A N 1
ATOM 658 C CA . GLY A 1 81 ? 4.294 2.263 -11.891 1.00 88.12 81 GLY A CA 1
ATOM 659 C C . GLY A 1 81 ? 2.975 2.154 -11.123 1.00 88.12 81 GLY A C 1
ATOM 660 O O . GLY A 1 81 ? 2.807 1.214 -10.350 1.00 88.12 81 GLY A O 1
ATOM 661 N N . HIS A 1 82 ? 2.013 3.055 -11.344 1.00 86.88 82 HIS A N 1
ATOM 662 C CA . HIS A 1 82 ? 0.723 3.005 -10.657 1.00 86.88 82 HIS A CA 1
ATOM 663 C C . HIS A 1 82 ? -0.090 1.783 -11.098 1.00 86.88 82 HIS A C 1
ATOM 665 O O . HIS A 1 82 ? -0.569 1.019 -10.254 1.00 86.88 82 HIS A O 1
ATOM 671 N N . TRP A 1 83 ? -0.202 1.552 -12.410 1.00 89.94 83 TRP A N 1
ATOM 672 C CA . TRP A 1 83 ? -0.894 0.372 -12.944 1.00 89.94 83 TRP A CA 1
ATOM 673 C C . TRP A 1 83 ? -0.194 -0.931 -12.567 1.00 89.94 83 TRP A C 1
ATOM 675 O O . TRP A 1 83 ? -0.859 -1.906 -12.207 1.00 89.94 83 TRP A O 1
ATOM 685 N N . LEU A 1 84 ? 1.140 -0.930 -12.580 1.00 92.25 84 LEU A N 1
ATOM 686 C CA . LEU A 1 84 ? 1.937 -2.057 -12.109 1.00 92.25 84 LEU A CA 1
ATOM 687 C C . LEU A 1 84 ? 1.646 -2.380 -10.637 1.00 92.25 84 LEU A C 1
ATOM 689 O O . LEU A 1 84 ? 1.322 -3.525 -10.317 1.00 92.25 84 LEU A O 1
ATOM 693 N N . ASN A 1 85 ? 1.700 -1.379 -9.752 1.00 91.31 85 ASN A N 1
ATOM 694 C CA . ASN A 1 85 ? 1.419 -1.567 -8.330 1.00 91.31 85 ASN A CA 1
ATOM 695 C C . ASN A 1 85 ? 0.001 -2.080 -8.098 1.00 91.31 85 ASN A C 1
ATOM 697 O O . ASN A 1 85 ? -0.191 -3.043 -7.364 1.00 91.31 85 ASN A O 1
ATOM 701 N N . LYS A 1 86 ? -0.991 -1.487 -8.769 1.00 90.81 86 LYS A N 1
ATOM 702 C CA . LYS A 1 86 ? -2.395 -1.899 -8.656 1.00 90.81 86 LYS A CA 1
ATOM 703 C C . LYS A 1 86 ? -2.590 -3.369 -9.037 1.00 90.81 86 LYS A C 1
ATOM 705 O O . LYS A 1 86 ? -3.332 -4.085 -8.364 1.00 90.81 86 LYS A O 1
ATOM 710 N N . ALA A 1 87 ? -1.915 -3.831 -10.088 1.00 94.19 87 ALA A N 1
ATOM 711 C CA . ALA A 1 87 ? -1.988 -5.219 -10.525 1.00 94.19 87 ALA A CA 1
ATOM 712 C C . ALA A 1 87 ? -1.326 -6.180 -9.517 1.00 94.19 87 ALA A C 1
ATOM 714 O O . ALA A 1 87 ? -1.923 -7.198 -9.159 1.00 94.19 87 ALA A O 1
ATOM 715 N N . ILE A 1 88 ? -0.140 -5.830 -9.001 1.00 94.88 88 ILE A N 1
ATOM 716 C CA . ILE A 1 88 ? 0.548 -6.601 -7.951 1.00 94.88 88 ILE A CA 1
ATOM 717 C C . ILE A 1 88 ? -0.306 -6.657 -6.675 1.00 94.88 88 ILE A C 1
ATOM 719 O O . ILE A 1 88 ? -0.538 -7.738 -6.127 1.00 94.88 88 ILE A O 1
ATOM 723 N N . ASP A 1 89 ? -0.806 -5.509 -6.216 1.00 92.88 89 ASP A N 1
ATOM 724 C CA . ASP A 1 89 ? -1.615 -5.397 -5.003 1.00 92.88 89 ASP A CA 1
ATOM 725 C C . ASP A 1 89 ? -2.940 -6.145 -5.129 1.00 92.88 89 ASP A C 1
ATOM 727 O O . ASP A 1 89 ? -3.401 -6.709 -4.138 1.00 92.88 89 ASP A O 1
ATOM 731 N N . SER A 1 90 ? -3.540 -6.224 -6.321 1.00 94.06 90 SER A N 1
ATOM 732 C CA . SER A 1 90 ? -4.747 -7.029 -6.535 1.00 94.06 90 SER A CA 1
ATOM 733 C C . SER A 1 90 ? -4.499 -8.512 -6.243 1.00 94.06 90 SER A C 1
ATOM 735 O O . SER A 1 90 ? -5.256 -9.127 -5.490 1.00 94.06 90 SER A O 1
ATOM 737 N N . VAL A 1 91 ? -3.406 -9.077 -6.770 1.00 95.44 91 VAL A N 1
ATOM 738 C CA . VAL A 1 91 ? -3.015 -10.476 -6.518 1.00 95.44 91 VAL A CA 1
ATOM 739 C C . VAL A 1 91 ? -2.686 -10.689 -5.038 1.00 95.44 91 VAL A C 1
ATOM 741 O O . VAL A 1 91 ? -3.188 -11.624 -4.415 1.00 95.44 91 VAL A O 1
ATOM 744 N N . LYS A 1 92 ? -1.895 -9.782 -4.451 1.00 95.06 92 LYS A N 1
ATOM 745 C CA . LYS A 1 92 ? -1.522 -9.817 -3.029 1.00 95.06 92 LYS A CA 1
ATOM 746 C C . LYS A 1 92 ? -2.743 -9.748 -2.107 1.00 95.06 92 LYS A C 1
ATOM 748 O O . LYS A 1 92 ? -2.821 -10.472 -1.120 1.00 95.06 92 LYS A O 1
ATOM 753 N N . SER A 1 93 ? -3.706 -8.888 -2.429 1.00 94.88 93 SER A N 1
ATOM 754 C CA . SER A 1 93 ? -4.918 -8.699 -1.626 1.00 94.88 93 SER A CA 1
ATOM 755 C C . SER A 1 93 ? -5.797 -9.942 -1.649 1.00 94.88 93 SER A C 1
ATOM 757 O O . SER A 1 93 ? -6.264 -10.361 -0.597 1.00 94.88 93 SER A O 1
ATOM 759 N N . ARG A 1 94 ? -5.969 -10.574 -2.816 1.00 95.88 94 ARG A N 1
ATOM 760 C CA . ARG A 1 94 ? -6.687 -11.855 -2.950 1.00 95.88 94 ARG A CA 1
ATOM 761 C C . ARG A 1 94 ? -6.091 -12.935 -2.052 1.00 95.88 94 ARG A C 1
ATOM 763 O O . ARG A 1 94 ? -6.826 -13.607 -1.336 1.00 95.88 94 ARG A O 1
ATOM 770 N N . TYR A 1 95 ? -4.762 -13.030 -2.024 1.00 96.19 95 TYR A N 1
ATOM 771 C CA . TYR A 1 95 ? -4.060 -13.971 -1.155 1.00 96.19 95 TYR A CA 1
ATOM 772 C C . TYR A 1 95 ? -4.332 -13.722 0.333 1.00 96.19 95 TYR A C 1
ATOM 774 O O . TYR A 1 95 ? -4.669 -14.657 1.051 1.00 96.19 95 TYR A O 1
ATOM 782 N N . TYR A 1 96 ? -4.234 -12.473 0.801 1.00 95.06 96 TYR A N 1
ATOM 783 C CA . TYR A 1 96 ? -4.473 -12.161 2.215 1.00 95.06 96 TYR A CA 1
ATOM 784 C C . TYR A 1 96 ? -5.944 -12.231 2.629 1.00 95.06 96 TYR A C 1
ATOM 786 O O . TYR A 1 96 ? -6.231 -12.555 3.778 1.00 95.06 96 TYR A O 1
ATOM 794 N N . ILE A 1 97 ? -6.869 -11.918 1.718 1.00 95.62 97 ILE A N 1
ATOM 795 C CA . ILE A 1 97 ? -8.307 -12.074 1.960 1.00 95.62 97 ILE A CA 1
ATOM 796 C C . ILE A 1 97 ? -8.650 -13.560 2.116 1.00 95.62 97 ILE A C 1
ATOM 798 O O . ILE A 1 97 ? -9.455 -13.892 2.982 1.00 95.62 97 ILE A O 1
ATOM 802 N N . ASN A 1 98 ? -8.021 -14.431 1.315 1.00 93.81 98 ASN A N 1
ATOM 803 C CA . ASN A 1 98 ? -8.195 -15.884 1.358 1.00 93.81 98 ASN A CA 1
ATOM 804 C C . ASN A 1 98 ? -9.678 -16.306 1.376 1.00 93.81 98 ASN A C 1
ATOM 806 O O . ASN A 1 98 ? -10.129 -17.068 2.231 1.00 93.81 98 ASN A O 1
ATOM 810 N N . ASP A 1 99 ? -10.453 -15.754 0.443 1.00 95.25 99 ASP A N 1
ATOM 811 C CA . ASP A 1 99 ? -11.884 -16.009 0.295 1.00 95.25 99 ASP A CA 1
ATOM 812 C C . ASP A 1 99 ? -12.142 -16.650 -1.069 1.00 95.25 99 ASP A C 1
ATOM 814 O O . ASP A 1 99 ? -11.675 -16.146 -2.090 1.00 95.25 99 ASP A O 1
ATOM 818 N N . SER A 1 100 ? -12.930 -17.727 -1.089 1.00 94.12 100 SER A N 1
ATOM 819 C CA . SER A 1 100 ? -13.326 -18.465 -2.303 1.00 94.12 100 SER A CA 1
ATOM 820 C C . SER A 1 100 ? -13.960 -17.602 -3.407 1.00 94.12 100 SER A C 1
ATOM 822 O O . SER A 1 100 ? -13.971 -17.976 -4.574 1.00 94.12 100 SER A O 1
ATOM 824 N N . ARG A 1 101 ? -14.491 -16.420 -3.076 1.00 95.00 101 ARG A N 1
ATOM 825 C CA . ARG A 1 101 ? -15.056 -15.474 -4.056 1.00 95.00 101 ARG A CA 1
ATOM 826 C C . ARG A 1 101 ? -13.984 -14.645 -4.765 1.00 95.00 101 ARG A C 1
ATOM 828 O O . ARG A 1 101 ? -14.261 -14.024 -5.790 1.00 95.00 101 ARG A O 1
ATOM 835 N N . TYR A 1 102 ? -12.773 -14.604 -4.213 1.00 93.31 102 TYR A N 1
ATOM 836 C CA . TYR A 1 102 ? -11.659 -13.774 -4.664 1.00 93.31 102 TYR A CA 1
ATOM 837 C C . TYR A 1 102 ? -10.358 -14.571 -4.691 1.00 93.31 102 TYR A C 1
ATOM 839 O O . TYR A 1 102 ? -9.329 -14.109 -4.202 1.00 93.31 102 TYR A O 1
ATOM 847 N N . GLU A 1 103 ? -10.396 -15.758 -5.288 1.00 95.81 103 GLU A N 1
ATOM 848 C CA . GLU A 1 103 ? -9.227 -16.628 -5.354 1.00 95.81 103 GLU A CA 1
ATOM 849 C C . GLU A 1 103 ? -8.061 -15.969 -6.101 1.00 95.81 103 GLU A C 1
ATOM 851 O O . GLU A 1 103 ? -8.227 -15.114 -6.989 1.00 95.81 103 GLU A O 1
ATOM 856 N N . VAL A 1 104 ? -6.854 -16.354 -5.689 1.00 96.38 104 VAL A N 1
ATOM 857 C CA . VAL A 1 104 ? -5.621 -16.005 -6.390 1.00 96.38 104 VAL A CA 1
ATOM 858 C C . VAL A 1 104 ? -5.617 -16.762 -7.718 1.00 96.38 104 VAL A C 1
ATOM 860 O O . VAL A 1 104 ? -5.836 -17.969 -7.706 1.00 96.38 104 VAL A O 1
ATOM 863 N N . PRO A 1 105 ? -5.346 -16.104 -8.858 1.00 95.56 105 PRO A N 1
ATOM 864 C CA . PRO A 1 105 ? -5.312 -16.798 -10.140 1.00 95.56 105 PRO A CA 1
ATOM 865 C C . PRO A 1 105 ? -4.284 -17.938 -10.166 1.00 95.56 105 PRO A C 1
ATOM 867 O O . PRO A 1 105 ? -3.166 -17.764 -9.676 1.00 95.56 105 PRO A O 1
ATOM 870 N N . ASP A 1 106 ? -4.611 -19.049 -10.828 1.00 96.00 106 ASP A N 1
ATOM 871 C CA . ASP A 1 106 ? -3.759 -20.253 -10.894 1.00 96.00 106 ASP A CA 1
ATOM 872 C C . ASP A 1 106 ? -2.339 -19.977 -11.400 1.00 96.00 106 ASP A C 1
ATOM 874 O O . ASP A 1 106 ? -1.373 -20.598 -10.970 1.00 96.00 106 ASP A O 1
ATOM 878 N N . TRP A 1 107 ? -2.186 -19.013 -12.310 1.00 95.50 107 TRP A N 1
ATOM 879 C CA . TRP A 1 107 ? -0.883 -18.621 -12.850 1.00 95.50 107 TRP A CA 1
ATOM 880 C C . TRP A 1 107 ? -0.042 -17.789 -11.869 1.00 95.50 107 TRP A C 1
ATOM 882 O O . TRP A 1 107 ? 1.170 -17.676 -12.048 1.00 95.50 107 TRP A O 1
ATOM 892 N N . ALA A 1 108 ? -0.668 -17.186 -10.857 1.00 96.62 108 ALA A N 1
ATOM 893 C CA . ALA A 1 108 ? -0.009 -16.369 -9.843 1.00 96.62 108 ALA A CA 1
ATOM 894 C C . ALA A 1 108 ? 0.255 -17.151 -8.549 1.00 96.62 108 ALA A C 1
ATOM 896 O O . ALA A 1 108 ? 1.263 -16.897 -7.887 1.00 96.62 108 ALA A O 1
ATOM 897 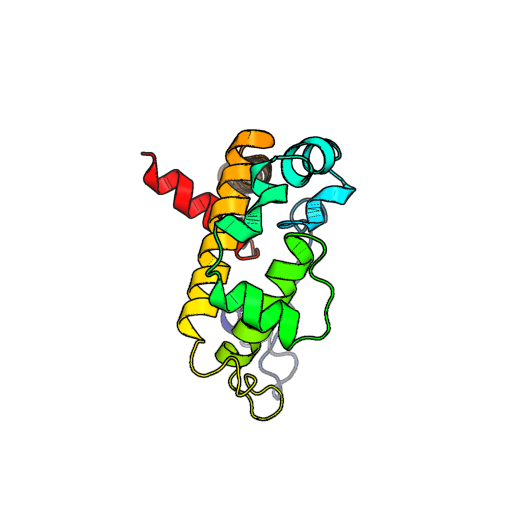N N . ALA A 1 109 ? -0.616 -18.103 -8.196 1.00 96.06 109 ALA A N 1
ATOM 898 C CA . ALA A 1 109 ? -0.553 -18.841 -6.934 1.00 96.06 109 ALA A CA 1
ATOM 899 C C . ALA A 1 109 ? 0.807 -19.532 -6.671 1.00 96.06 109 ALA A C 1
ATOM 901 O O . ALA A 1 109 ? 1.348 -19.343 -5.580 1.00 96.06 109 ALA A O 1
ATOM 902 N N . PRO A 1 110 ? 1.454 -20.213 -7.645 1.00 97.44 110 PRO A N 1
ATOM 903 C CA . PRO A 1 110 ? 2.776 -20.826 -7.452 1.00 97.44 110 PRO A CA 1
ATOM 904 C C . PRO A 1 110 ? 3.914 -19.825 -7.208 1.00 97.44 110 PRO A C 1
ATOM 906 O O . PRO A 1 110 ? 5.038 -20.212 -6.892 1.00 97.44 110 PRO A O 1
ATOM 909 N N . HIS A 1 111 ? 3.657 -18.535 -7.418 1.00 97.50 111 HIS A N 1
ATOM 910 C CA . HIS A 1 111 ? 4.652 -17.471 -7.378 1.00 97.50 111 HIS A CA 1
ATOM 911 C C . HIS A 1 111 ? 4.279 -16.369 -6.383 1.00 97.50 111 HIS A C 1
ATOM 913 O O . HIS A 1 111 ? 4.836 -15.273 -6.460 1.00 97.50 111 HIS A O 1
ATOM 919 N N . ILE A 1 112 ? 3.357 -16.633 -5.449 1.00 96.88 112 ILE A N 1
ATOM 920 C CA . ILE A 1 112 ? 2.795 -15.597 -4.575 1.00 96.88 112 ILE A CA 1
ATOM 921 C C . ILE A 1 112 ? 3.858 -14.852 -3.756 1.00 96.88 112 ILE A C 1
ATOM 923 O O . ILE A 1 112 ? 3.799 -13.628 -3.641 1.00 96.88 112 ILE A O 1
ATOM 927 N N . ASP A 1 113 ? 4.904 -15.544 -3.301 1.00 97.62 113 ASP A N 1
ATOM 928 C CA . ASP A 1 113 ? 6.023 -14.927 -2.579 1.00 97.62 113 ASP A CA 1
ATOM 929 C C . ASP A 1 113 ? 6.741 -13.865 -3.420 1.00 97.62 113 ASP A C 1
ATOM 931 O O . ASP A 1 113 ? 7.157 -12.823 -2.907 1.00 97.62 113 ASP A O 1
ATOM 935 N N . LYS A 1 114 ? 6.841 -14.080 -4.738 1.00 98.00 114 LYS A N 1
ATOM 936 C CA . LYS A 1 114 ? 7.422 -13.102 -5.666 1.00 98.00 114 LYS A CA 1
ATOM 937 C C . LYS A 1 114 ? 6.526 -11.882 -5.826 1.00 98.00 114 LYS A C 1
ATOM 939 O O . LYS A 1 114 ? 7.055 -10.776 -5.919 1.00 98.00 114 LYS A O 1
ATOM 944 N N . PHE A 1 115 ? 5.202 -12.053 -5.827 1.00 97.38 115 PHE A N 1
ATOM 945 C CA . PHE A 1 115 ? 4.250 -10.934 -5.837 1.00 97.38 115 PHE A CA 1
ATOM 946 C C . PHE A 1 115 ? 4.344 -10.113 -4.548 1.00 97.38 115 PHE A C 1
ATOM 948 O O . PHE A 1 115 ? 4.438 -8.887 -4.610 1.00 97.38 115 PHE A O 1
ATOM 955 N N . ILE A 1 116 ? 4.396 -10.773 -3.387 1.00 96.12 116 ILE A N 1
ATOM 956 C CA . ILE A 1 116 ? 4.549 -10.108 -2.084 1.00 96.12 116 ILE A CA 1
ATOM 957 C C . ILE A 1 116 ? 5.875 -9.338 -2.030 1.00 96.12 116 ILE A C 1
ATOM 959 O O . ILE A 1 116 ? 5.885 -8.148 -1.708 1.00 96.12 116 ILE A O 1
ATOM 963 N N . LYS A 1 117 ? 6.989 -9.976 -2.415 1.00 96.62 117 LYS A N 1
ATOM 964 C CA . LYS A 1 117 ? 8.310 -9.332 -2.468 1.00 96.62 117 LYS A CA 1
ATOM 965 C C . LYS A 1 117 ? 8.348 -8.171 -3.464 1.00 96.62 117 LYS A C 1
ATOM 967 O O . LYS A 1 117 ? 8.913 -7.127 -3.163 1.00 96.62 117 LYS A O 1
ATOM 972 N N . SER A 1 118 ? 7.719 -8.329 -4.625 1.00 96.44 118 SER A N 1
ATOM 973 C CA . SER A 1 118 ? 7.610 -7.275 -5.637 1.00 96.44 118 SER A CA 1
ATOM 974 C C . SER A 1 118 ? 6.836 -6.061 -5.128 1.00 96.44 118 SER A C 1
ATOM 976 O O . SER A 1 118 ? 7.280 -4.937 -5.332 1.00 96.44 118 SER A O 1
ATOM 978 N N . SER A 1 119 ? 5.729 -6.271 -4.407 1.00 94.25 119 SER A N 1
ATOM 979 C CA . SER A 1 119 ? 4.991 -5.183 -3.749 1.00 94.25 119 SER A CA 1
ATOM 980 C C . SER A 1 119 ? 5.867 -4.448 -2.731 1.00 94.25 119 SER A C 1
ATOM 982 O O . SER A 1 119 ? 5.905 -3.219 -2.718 1.00 94.25 119 SER A O 1
ATOM 984 N N . LEU A 1 120 ? 6.627 -5.185 -1.913 1.00 92.19 120 LEU A N 1
ATOM 985 C CA . LEU A 1 120 ? 7.549 -4.581 -0.950 1.00 92.19 120 LEU A CA 1
ATOM 986 C C . LEU A 1 120 ? 8.641 -3.749 -1.639 1.00 92.19 120 LEU A C 1
ATOM 988 O O . LEU A 1 120 ? 8.904 -2.622 -1.217 1.00 92.19 120 LEU A O 1
ATOM 992 N N . ASN A 1 121 ? 9.255 -4.285 -2.696 1.00 94.31 121 ASN A N 1
ATOM 993 C CA . ASN A 1 121 ? 10.277 -3.580 -3.467 1.00 94.31 121 ASN A CA 1
ATOM 994 C C . ASN A 1 121 ? 9.717 -2.310 -4.115 1.00 94.31 121 ASN A C 1
ATOM 996 O O . ASN A 1 121 ? 10.342 -1.258 -4.012 1.00 94.31 121 ASN A O 1
ATOM 1000 N N . PHE A 1 122 ? 8.526 -2.395 -4.721 1.00 92.88 122 PHE A N 1
ATOM 1001 C CA . PHE A 1 122 ? 7.839 -1.245 -5.305 1.00 92.88 122 PHE A CA 1
ATOM 1002 C C . PHE A 1 122 ? 7.659 -0.131 -4.272 1.00 92.88 122 PHE A C 1
ATOM 1004 O O . PHE A 1 122 ? 8.069 1.005 -4.498 1.00 92.88 122 PHE A O 1
ATOM 1011 N N . HIS A 1 123 ? 7.071 -0.456 -3.115 1.00 88.88 123 HIS A N 1
ATOM 1012 C CA . HIS A 1 123 ? 6.816 0.539 -2.077 1.00 88.88 123 HIS A CA 1
ATOM 1013 C C . HIS A 1 123 ? 8.104 1.099 -1.480 1.00 88.88 123 HIS A C 1
ATOM 1015 O O . HIS A 1 123 ? 8.163 2.290 -1.201 1.00 88.88 123 HIS A O 1
ATOM 1021 N N . THR A 1 124 ? 9.135 0.270 -1.316 1.00 89.69 124 THR A N 1
ATOM 1022 C CA . THR A 1 124 ? 10.445 0.723 -0.830 1.00 89.69 124 THR A CA 1
ATOM 1023 C C . THR A 1 124 ? 11.063 1.733 -1.789 1.00 89.69 124 THR A C 1
ATOM 1025 O O . THR A 1 124 ? 11.498 2.794 -1.352 1.00 89.69 124 THR A O 1
ATOM 1028 N N . GLU A 1 125 ? 11.051 1.456 -3.093 1.00 91.19 125 GLU A N 1
ATOM 1029 C CA . GLU A 1 125 ? 11.613 2.391 -4.066 1.00 91.19 125 GLU A CA 1
ATOM 1030 C C . GLU A 1 125 ? 10.781 3.668 -4.190 1.00 91.19 125 GLU A C 1
ATOM 1032 O O . GLU A 1 125 ? 11.344 4.759 -4.233 1.00 91.19 125 GLU A O 1
ATOM 1037 N N . MET A 1 126 ? 9.448 3.566 -4.162 1.00 87.19 126 MET A N 1
ATOM 1038 C CA . MET A 1 126 ? 8.581 4.748 -4.104 1.00 87.19 126 MET A CA 1
ATOM 1039 C C . MET A 1 126 ? 8.944 5.663 -2.935 1.00 87.19 126 MET A C 1
ATOM 1041 O O . MET A 1 126 ? 9.005 6.876 -3.110 1.00 87.19 126 MET A O 1
ATOM 1045 N N . LEU A 1 127 ? 9.213 5.092 -1.761 1.00 83.62 127 LEU A N 1
ATOM 1046 C CA . LEU A 1 127 ? 9.592 5.863 -0.579 1.00 83.62 127 LEU A CA 1
ATOM 1047 C C . LEU A 1 127 ? 10.973 6.491 -0.717 1.00 83.62 127 LEU A C 1
ATOM 1049 O O . LEU A 1 127 ? 11.132 7.646 -0.338 1.00 83.62 127 LEU A O 1
ATOM 1053 N N . ASN A 1 128 ? 11.947 5.774 -1.283 1.00 87.12 128 ASN A N 1
ATOM 1054 C CA . ASN A 1 128 ? 13.264 6.343 -1.575 1.00 87.12 128 ASN A CA 1
ATOM 1055 C C . ASN A 1 128 ? 13.131 7.553 -2.506 1.00 87.12 128 ASN A C 1
ATOM 1057 O O . ASN A 1 128 ? 13.684 8.614 -2.234 1.00 87.12 128 ASN A O 1
ATOM 1061 N N . ILE A 1 129 ? 12.337 7.416 -3.572 1.00 88.31 129 ILE A N 1
ATOM 1062 C CA . ILE A 1 129 ? 12.089 8.505 -4.519 1.00 88.31 129 ILE A CA 1
ATOM 1063 C C . ILE A 1 129 ? 11.443 9.688 -3.808 1.00 88.31 129 ILE A C 1
ATOM 1065 O O . ILE A 1 129 ? 11.938 10.805 -3.926 1.00 88.31 129 ILE A O 1
ATOM 1069 N N . GLN A 1 130 ? 10.365 9.456 -3.057 1.00 84.56 130 GLN A N 1
ATOM 1070 C CA . GLN A 1 130 ? 9.670 10.510 -2.319 1.00 84.56 130 GLN A CA 1
ATOM 1071 C C . GLN A 1 130 ? 10.612 11.224 -1.345 1.00 84.56 130 GLN A C 1
ATOM 1073 O O . GLN A 1 130 ? 10.699 12.448 -1.373 1.00 84.56 130 GLN A O 1
ATOM 1078 N N . ASN A 1 131 ? 11.366 10.464 -0.550 1.00 84.00 131 ASN A N 1
ATOM 1079 C CA . ASN A 1 131 ? 12.314 11.001 0.418 1.00 84.00 131 ASN A CA 1
ATOM 1080 C C . ASN A 1 131 ? 13.407 11.858 -0.240 1.00 84.00 131 ASN A C 1
ATOM 1082 O O . ASN A 1 131 ? 13.795 12.880 0.315 1.00 84.00 131 ASN A O 1
ATOM 1086 N N . ASP A 1 132 ? 13.884 11.471 -1.421 1.00 87.81 132 ASP A N 1
ATOM 1087 C CA . ASP A 1 132 ? 14.956 12.192 -2.114 1.00 87.81 132 ASP A CA 1
ATOM 1088 C C . ASP A 1 132 ? 14.457 13.400 -2.929 1.00 87.81 132 ASP A C 1
ATOM 1090 O O . ASP A 1 132 ? 15.255 14.259 -3.297 1.00 87.81 132 ASP A O 1
ATOM 1094 N N . THR A 1 133 ? 13.160 13.465 -3.248 1.00 87.19 133 THR A N 1
ATOM 1095 C CA . THR A 1 133 ? 12.591 14.488 -4.148 1.00 87.19 133 THR A CA 1
ATOM 1096 C C . THR A 1 133 ? 11.744 15.521 -3.419 1.00 87.19 133 THR A C 1
ATOM 1098 O O . THR A 1 133 ? 12.036 16.712 -3.470 1.00 87.19 133 THR A O 1
ATOM 1101 N N . VAL A 1 134 ? 10.699 15.069 -2.726 1.00 81.00 134 VAL A N 1
ATOM 1102 C CA . VAL A 1 134 ? 9.770 15.912 -1.956 1.00 81.00 134 VAL A CA 1
ATOM 1103 C C . VAL A 1 134 ? 10.098 15.917 -0.465 1.00 81.00 134 VAL A C 1
ATOM 1105 O O . VAL A 1 134 ? 9.375 16.513 0.334 1.00 81.00 134 VAL A O 1
ATOM 1108 N N . GLY A 1 135 ? 11.185 15.246 -0.081 1.00 79.50 135 GLY A N 1
ATOM 1109 C CA . GLY A 1 135 ? 11.603 15.119 1.302 1.00 79.50 135 GLY A CA 1
ATOM 1110 C C . GLY A 1 135 ? 10.626 14.298 2.138 1.00 79.50 135 GLY A C 1
ATOM 1111 O O . GLY A 1 135 ? 9.811 13.511 1.650 1.00 79.50 135 GLY A O 1
ATOM 1112 N N . ALA A 1 136 ? 10.688 14.534 3.441 1.00 74.88 136 ALA A N 1
ATOM 1113 C CA . ALA A 1 136 ? 9.822 13.914 4.426 1.00 74.88 136 ALA A CA 1
ATOM 1114 C C . ALA A 1 136 ? 8.461 14.630 4.556 1.00 74.88 136 ALA A C 1
ATOM 1116 O O . ALA A 1 136 ? 7.855 14.538 5.609 1.00 74.88 136 ALA A O 1
ATOM 1117 N N . PHE A 1 137 ? 7.950 15.329 3.529 1.00 74.50 137 PHE A N 1
ATOM 1118 C CA . PHE A 1 137 ? 6.764 16.202 3.645 1.00 74.50 137 PHE A CA 1
ATOM 1119 C C . PHE A 1 137 ? 5.563 15.554 4.359 1.00 74.50 137 PHE A C 1
ATOM 1121 O O . PHE A 1 137 ? 5.028 16.120 5.307 1.00 74.50 137 PHE A O 1
ATOM 1128 N N . HIS A 1 138 ? 5.153 14.348 3.945 1.00 71.69 138 HIS A N 1
ATOM 1129 C CA . HIS A 1 138 ? 4.040 13.651 4.604 1.00 71.69 138 HIS A CA 1
ATOM 1130 C C . HIS A 1 138 ? 4.374 13.257 6.042 1.00 71.69 138 HIS A C 1
ATOM 1132 O O . HIS A 1 138 ? 3.498 13.278 6.897 1.00 71.69 138 HIS A O 1
ATOM 1138 N N . LEU A 1 139 ? 5.624 12.863 6.300 1.00 74.75 139 LEU A N 1
ATOM 1139 C CA . LEU A 1 139 ? 6.074 12.521 7.643 1.00 74.75 139 LEU A CA 1
ATOM 1140 C C . LEU A 1 139 ? 6.062 13.763 8.533 1.00 74.75 139 LEU A C 1
ATOM 1142 O O . LEU A 1 139 ? 5.506 13.695 9.619 1.00 74.75 139 LEU A O 1
ATOM 1146 N N . GLU A 1 140 ? 6.593 14.883 8.050 1.00 78.0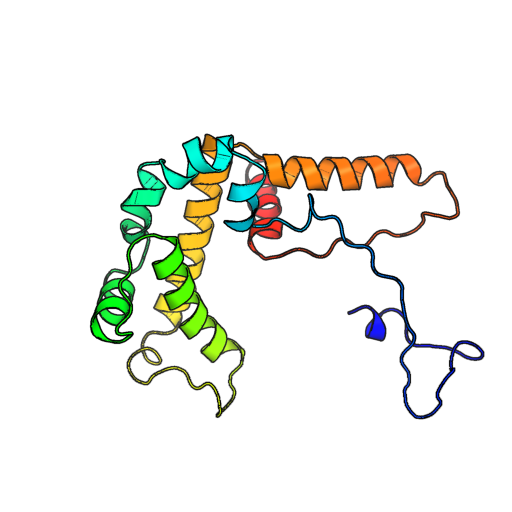0 140 GLU A N 1
ATOM 1147 C CA . GLU A 1 140 ? 6.603 16.168 8.744 1.00 78.00 140 GLU A CA 1
ATOM 1148 C C . GLU A 1 140 ? 5.183 16.593 9.112 1.00 78.00 140 GLU A C 1
ATOM 1150 O O . GLU A 1 140 ? 4.910 16.870 10.271 1.00 78.00 140 GLU A O 1
ATOM 1155 N N . LEU A 1 141 ? 4.240 16.516 8.169 1.00 77.50 141 LEU A N 1
ATOM 1156 C CA . LEU A 1 141 ? 2.845 16.872 8.421 1.00 77.50 141 LEU A CA 1
ATOM 1157 C C . LEU A 1 141 ? 2.228 16.058 9.577 1.00 77.50 141 LEU A C 1
ATOM 1159 O O . LEU A 1 141 ? 1.493 16.598 10.404 1.00 77.50 141 LEU A O 1
ATOM 1163 N N . ILE A 1 142 ? 2.544 14.763 9.668 1.00 77.88 142 ILE A N 1
ATOM 1164 C CA . ILE A 1 142 ? 2.088 13.912 10.777 1.00 77.88 142 ILE A CA 1
ATOM 1165 C C . ILE A 1 142 ? 2.847 14.242 12.058 1.00 77.88 142 ILE A C 1
ATOM 1167 O O . ILE A 1 142 ? 2.233 14.311 13.120 1.00 77.88 142 ILE A O 1
ATOM 1171 N N . MET A 1 143 ? 4.169 14.401 11.979 1.00 81.69 143 MET A N 1
ATOM 1172 C CA . MET A 1 143 ? 5.027 14.638 13.136 1.00 81.69 143 MET A CA 1
ATOM 1173 C C . MET A 1 143 ? 4.677 15.967 13.794 1.00 81.69 143 MET A C 1
ATOM 1175 O O . MET A 1 143 ? 4.407 15.961 14.990 1.00 81.69 143 MET A O 1
ATOM 1179 N N . SER A 1 144 ? 4.513 17.048 13.029 1.00 82.00 144 SER A N 1
ATOM 1180 C CA . SER A 1 144 ? 4.035 18.332 13.548 1.00 82.00 144 SER A CA 1
ATOM 1181 C C . SER A 1 144 ? 2.655 18.195 14.203 1.00 82.00 144 SER A C 1
ATOM 1183 O O . SER A 1 144 ? 2.419 18.739 15.276 1.00 82.00 144 SER A O 1
ATOM 1185 N N . ASN A 1 145 ? 1.744 17.404 13.621 1.00 79.50 145 ASN A N 1
ATOM 1186 C CA . ASN A 1 145 ? 0.409 17.164 14.185 1.00 79.50 145 ASN A CA 1
ATOM 1187 C C . ASN A 1 145 ? 0.428 16.328 15.482 1.00 79.50 145 ASN A C 1
ATOM 1189 O O . ASN A 1 145 ? -0.475 16.448 16.325 1.00 79.50 145 ASN A O 1
ATOM 1193 N N . VAL A 1 146 ? 1.425 15.451 15.628 1.00 82.81 146 VAL A N 1
ATOM 1194 C CA . VAL A 1 146 ? 1.699 14.718 16.867 1.00 82.81 146 VAL A CA 1
ATOM 1195 C C . VAL A 1 146 ? 2.306 15.671 17.889 1.00 82.81 146 VAL A C 1
ATOM 1197 O O . VAL A 1 146 ? 1.762 15.768 18.981 1.00 82.81 146 VAL A O 1
ATOM 1200 N N . GLU A 1 147 ? 3.370 16.390 17.543 1.00 84.44 147 GLU A N 1
ATOM 1201 C CA . GLU A 1 147 ? 4.078 17.339 18.410 1.00 84.44 147 GLU A CA 1
ATOM 1202 C C . GLU A 1 147 ? 3.142 18.404 18.976 1.00 84.44 147 GLU A C 1
ATOM 1204 O O . GLU A 1 147 ? 3.058 18.536 20.195 1.00 84.44 147 GLU A O 1
ATOM 1209 N N . GLU A 1 148 ? 2.340 19.052 18.130 1.00 82.56 148 GLU A N 1
ATOM 1210 C CA . GLU A 1 148 ? 1.315 20.015 18.547 1.00 82.56 148 GLU A CA 1
ATOM 1211 C C . GLU A 1 148 ? 0.361 19.393 19.577 1.00 82.56 148 GLU A C 1
ATOM 1213 O O . GLU A 1 148 ? 0.082 19.967 20.631 1.00 82.56 148 GLU A O 1
ATOM 1218 N N . HIS A 1 149 ? -0.089 18.157 19.337 1.00 80.06 149 HIS A N 1
ATOM 1219 C CA . HIS A 1 149 ? -0.927 17.455 20.305 1.00 80.06 149 HIS A CA 1
ATOM 1220 C C . HIS A 1 149 ? -0.186 17.167 21.621 1.00 80.06 149 HIS A C 1
ATOM 1222 O O . HIS A 1 149 ? -0.785 17.273 22.693 1.00 80.06 149 HIS A O 1
ATOM 1228 N N . LEU A 1 150 ? 1.101 16.807 21.564 1.00 82.25 150 LEU A N 1
ATOM 1229 C CA . LEU A 1 150 ? 1.917 16.563 22.755 1.00 82.25 150 LEU A CA 1
ATOM 1230 C C . LEU A 1 150 ? 2.146 17.846 23.566 1.00 82.25 150 LEU A C 1
ATOM 1232 O O . LEU A 1 150 ? 2.136 17.771 24.796 1.00 82.25 150 LEU A O 1
ATOM 1236 N N . GLU A 1 151 ? 2.309 18.994 22.910 1.00 81.81 151 GLU A N 1
ATOM 1237 C CA . GLU A 1 151 ? 2.452 20.309 23.546 1.00 81.81 151 GLU A CA 1
ATOM 1238 C C . GLU A 1 151 ? 1.144 20.786 24.195 1.00 81.81 151 GLU A C 1
ATOM 1240 O O . GLU A 1 151 ? 1.157 21.325 25.311 1.00 81.81 151 GLU A O 1
ATOM 1245 N N . CYS A 1 152 ? 0.007 20.506 23.549 1.00 70.19 152 CYS A N 1
ATOM 1246 C CA . CYS A 1 152 ? -1.338 20.818 24.037 1.00 70.19 152 CYS A CA 1
ATOM 1247 C C . CYS A 1 152 ? -1.842 19.889 25.156 1.00 70.19 152 CYS A C 1
ATOM 1249 O O . CYS A 1 152 ? -2.896 20.164 25.727 1.00 70.19 152 CYS A O 1
ATOM 1251 N N . ARG A 1 153 ? -1.099 18.842 25.558 1.00 61.56 153 ARG A N 1
ATOM 1252 C CA . ARG A 1 153 ? -1.496 17.899 26.638 1.00 61.56 153 ARG A CA 1
ATOM 1253 C C . ARG A 1 153 ? -1.733 18.526 28.017 1.00 61.56 153 ARG A C 1
ATOM 1255 O O . ARG A 1 153 ? -2.100 17.822 28.956 1.00 61.56 153 ARG A O 1
ATOM 1262 N N . ARG A 1 154 ? -1.515 19.832 28.167 1.00 58.88 154 ARG A N 1
ATOM 1263 C CA . ARG A 1 154 ? -1.904 20.584 29.366 1.00 58.88 154 ARG A CA 1
ATOM 1264 C C . ARG A 1 154 ? -3.419 20.811 29.458 1.00 58.88 154 ARG A C 1
ATOM 1266 O O . ARG A 1 154 ? -3.885 21.154 30.540 1.00 58.88 154 ARG A O 1
ATOM 1273 N N . ASP A 1 155 ? -4.167 20.594 28.374 1.00 65.88 155 ASP A N 1
ATOM 1274 C CA . ASP A 1 155 ? -5.629 20.647 28.360 1.00 65.88 155 ASP A CA 1
ATOM 1275 C C . ASP A 1 155 ? -6.246 19.300 28.812 1.00 65.88 155 ASP A C 1
ATOM 1277 O O . ASP A 1 155 ? -6.025 18.270 28.162 1.00 65.88 155 ASP A O 1
ATOM 1281 N N . PRO A 1 156 ? -7.032 19.271 29.908 1.00 65.12 156 PRO A N 1
ATOM 1282 C CA . PRO A 1 156 ? -7.699 18.063 30.392 1.00 65.12 156 PRO A CA 1
ATOM 1283 C C . PRO A 1 156 ? -8.681 17.424 29.400 1.00 65.12 156 PRO A C 1
ATOM 1285 O O . PRO A 1 156 ? -8.980 16.237 29.566 1.00 65.12 156 PRO A O 1
ATOM 1288 N N . GLU A 1 157 ? -9.181 18.165 28.404 1.00 66.25 157 GLU A N 1
ATOM 1289 C CA . GLU A 1 157 ? -10.104 17.663 27.376 1.00 66.25 157 GLU A CA 1
ATOM 1290 C C . GLU A 1 157 ? -9.386 16.856 26.278 1.00 66.25 157 GLU A C 1
ATOM 1292 O O . GLU A 1 157 ? -9.973 15.950 25.682 1.00 66.25 157 GLU A O 1
ATOM 1297 N N . PHE A 1 158 ? -8.086 17.087 26.061 1.00 63.59 158 PHE A N 1
ATOM 1298 C CA . PHE A 1 158 ? -7.310 16.493 24.963 1.00 63.59 158 PHE A CA 1
ATOM 1299 C C . PHE A 1 158 ? -6.317 15.430 25.445 1.00 63.59 158 PHE A C 1
ATOM 1301 O O . PHE A 1 158 ? -5.105 15.531 25.261 1.00 63.59 158 PHE A O 1
ATOM 1308 N N . GLN A 1 159 ? -6.830 14.357 26.049 1.00 68.00 159 GLN A N 1
ATOM 1309 C CA . GLN A 1 159 ? -5.969 13.335 26.665 1.00 68.00 159 GLN A CA 1
ATOM 1310 C C . GLN A 1 159 ? -5.421 12.281 25.697 1.00 68.00 159 GLN A C 1
ATOM 1312 O O . GLN A 1 159 ? -4.401 11.651 25.987 1.00 68.00 159 GLN A O 1
ATOM 1317 N N . LYS A 1 160 ? -6.125 12.006 24.590 1.00 74.75 160 LYS A N 1
ATOM 1318 C CA . LYS A 1 160 ? -5.781 10.919 23.660 1.00 74.75 160 LYS A CA 1
ATOM 1319 C C . LYS A 1 160 ? -6.112 11.304 22.223 1.00 74.75 160 LYS A C 1
ATOM 1321 O O . LYS A 1 160 ? -7.251 11.651 21.928 1.00 74.75 160 LYS A O 1
ATOM 1326 N N . LYS A 1 161 ? -5.144 11.132 21.324 1.00 75.81 161 LYS A N 1
ATOM 1327 C CA . LYS A 1 161 ? -5.306 11.260 19.872 1.00 75.81 161 LYS A CA 1
ATOM 1328 C C . LYS A 1 161 ? -4.887 9.958 19.205 1.00 75.81 161 LYS A C 1
ATOM 1330 O O . LYS A 1 161 ? -3.868 9.370 19.557 1.00 75.81 161 LYS A O 1
ATOM 1335 N N . MET A 1 162 ? -5.700 9.488 18.265 1.00 74.81 162 MET A N 1
ATOM 1336 C CA . MET A 1 162 ? -5.431 8.280 17.494 1.00 74.81 162 MET A CA 1
ATOM 1337 C C . MET A 1 162 ? -5.413 8.647 16.016 1.00 74.81 162 MET A C 1
ATOM 1339 O O . MET A 1 162 ? -6.436 9.050 15.470 1.00 74.81 162 MET A O 1
ATOM 1343 N N . ILE A 1 163 ? -4.255 8.491 15.382 1.00 72.44 163 ILE A N 1
ATOM 1344 C CA . ILE A 1 163 ? -4.060 8.749 13.954 1.00 72.44 163 ILE A CA 1
ATOM 1345 C C . ILE A 1 163 ? -4.078 7.400 13.234 1.00 72.44 163 ILE A C 1
ATOM 1347 O O . ILE A 1 163 ? -3.353 6.478 13.610 1.00 72.44 163 ILE A O 1
ATOM 1351 N N . LYS A 1 164 ? -4.929 7.262 12.214 1.00 66.25 164 LYS A N 1
ATOM 1352 C CA . LYS A 1 164 ? -5.016 6.057 11.383 1.00 66.25 164 LYS A CA 1
ATOM 1353 C C . LYS A 1 164 ? -4.583 6.406 9.963 1.00 66.25 164 LYS A C 1
ATOM 1355 O O . LYS A 1 164 ? -5.196 7.260 9.343 1.00 66.25 164 LYS A O 1
ATOM 1360 N N . GLY A 1 165 ? -3.577 5.704 9.450 1.00 64.25 165 GLY A N 1
ATOM 1361 C CA . GLY A 1 165 ? -3.040 5.904 8.103 1.00 64.25 165 GLY A CA 1
ATOM 1362 C C . GLY A 1 165 ? -2.955 4.632 7.267 1.00 64.25 165 GLY A C 1
ATOM 1363 O O . GLY A 1 165 ? -3.396 3.564 7.691 1.00 64.25 165 GLY A O 1
ATOM 1364 N N . ASN A 1 166 ? -2.348 4.752 6.085 1.00 65.50 166 ASN A N 1
ATOM 1365 C CA . ASN A 1 166 ? -2.069 3.640 5.167 1.00 65.50 166 ASN A CA 1
ATOM 1366 C C . ASN A 1 166 ? -0.587 3.229 5.197 1.00 65.50 166 ASN A C 1
ATOM 1368 O O . ASN A 1 166 ? 0.247 3.939 5.745 1.00 65.50 166 ASN A O 1
ATOM 1372 N N . ASN A 1 167 ? -0.233 2.101 4.570 1.00 56.25 167 ASN A N 1
ATOM 1373 C CA . ASN A 1 167 ? 1.124 1.533 4.633 1.00 56.25 167 ASN A CA 1
ATOM 1374 C C . ASN A 1 167 ? 2.235 2.512 4.221 1.00 56.25 167 ASN A C 1
ATOM 1376 O O . ASN A 1 167 ? 3.260 2.552 4.889 1.00 56.25 167 ASN A O 1
ATOM 1380 N N . CYS A 1 168 ? 2.037 3.346 3.194 1.00 55.06 168 CYS A N 1
ATOM 1381 C CA . CYS A 1 168 ? 3.027 4.369 2.836 1.00 55.06 168 CYS A CA 1
ATOM 1382 C C . CYS A 1 168 ? 3.312 5.333 3.999 1.00 55.06 168 CYS A C 1
ATOM 1384 O O . CYS A 1 168 ? 4.465 5.683 4.201 1.00 55.06 168 CYS A O 1
ATOM 1386 N N . LEU A 1 169 ? 2.301 5.677 4.806 1.00 52.53 169 LEU A N 1
ATOM 1387 C CA . LEU A 1 169 ? 2.430 6.534 5.988 1.00 52.53 169 LEU A CA 1
ATOM 1388 C C . LEU A 1 169 ? 3.376 5.928 7.039 1.00 52.53 169 LEU A C 1
ATOM 1390 O O . LEU A 1 169 ? 4.219 6.615 7.605 1.00 52.53 169 LEU A O 1
ATOM 1394 N N . PHE A 1 170 ? 3.252 4.622 7.286 1.00 49.56 170 PHE A N 1
ATOM 1395 C CA . PHE A 1 170 ? 3.992 3.939 8.349 1.00 49.56 170 PHE A CA 1
ATOM 1396 C C . PHE A 1 170 ? 5.405 3.513 7.941 1.00 49.56 170 PHE A C 1
ATOM 1398 O O . PHE A 1 170 ? 6.275 3.389 8.803 1.00 49.56 170 PHE A O 1
ATOM 1405 N N . VAL A 1 171 ? 5.675 3.310 6.646 1.00 48.00 171 VAL A N 1
ATOM 1406 C CA . VAL A 1 171 ? 7.034 2.967 6.197 1.00 48.00 171 VAL A CA 1
ATOM 1407 C C . VAL A 1 171 ? 7.964 4.193 6.223 1.00 48.00 171 VAL A C 1
ATOM 1409 O O . VAL A 1 171 ? 9.149 4.018 6.509 1.00 48.00 171 VAL A O 1
ATOM 1412 N N . PHE A 1 172 ? 7.448 5.425 6.068 1.00 46.97 172 PHE A N 1
ATOM 1413 C CA . PHE A 1 172 ? 8.228 6.648 6.338 1.00 46.97 172 PHE A CA 1
ATOM 1414 C C . PHE A 1 172 ? 8.819 6.652 7.759 1.00 46.97 172 PHE A C 1
ATOM 1416 O O . PHE A 1 172 ? 9.988 6.987 7.939 1.00 46.97 172 PHE A O 1
ATOM 1423 N N . HIS A 1 173 ? 8.051 6.202 8.756 1.00 36.59 173 HIS A N 1
ATOM 1424 C CA . HIS A 1 173 ? 8.501 6.140 10.150 1.00 36.59 173 HIS A CA 1
ATOM 1425 C C . HIS A 1 173 ? 9.594 5.076 10.375 1.00 36.59 173 HIS A C 1
ATOM 1427 O O . HIS A 1 173 ? 10.583 5.322 11.063 1.00 36.59 173 HIS A O 1
ATOM 1433 N N . ALA A 1 174 ? 9.470 3.899 9.751 1.00 29.91 174 ALA A N 1
ATOM 1434 C CA . ALA A 1 174 ? 10.424 2.800 9.930 1.00 29.91 174 ALA A CA 1
ATOM 1435 C C . ALA A 1 174 ? 11.793 3.043 9.265 1.00 29.91 174 ALA A C 1
ATOM 1437 O O . ALA A 1 174 ? 12.802 2.514 9.732 1.00 29.91 174 ALA A O 1
ATOM 1438 N N . HIS A 1 175 ? 11.848 3.812 8.171 1.00 33.84 175 HIS A N 1
ATOM 1439 C CA . HIS A 1 175 ? 13.110 4.092 7.477 1.00 33.84 175 HIS A CA 1
ATOM 1440 C C . HIS A 1 175 ? 13.962 5.147 8.204 1.00 33.84 175 HIS A C 1
ATOM 1442 O O . HIS A 1 175 ? 15.189 5.079 8.148 1.00 33.84 175 HIS A O 1
ATOM 1448 N N . PHE A 1 176 ? 13.327 6.071 8.934 1.00 33.41 176 PHE A N 1
ATOM 1449 C CA . PHE A 1 176 ? 14.019 7.109 9.705 1.00 33.41 176 PHE A CA 1
ATOM 1450 C C . PHE A 1 176 ? 14.668 6.552 10.980 1.00 33.41 176 PHE A C 1
ATOM 1452 O O . PHE A 1 176 ? 15.841 6.809 11.223 1.00 33.41 176 PHE A O 1
ATOM 1459 N N . LEU A 1 177 ? 13.978 5.658 11.704 1.00 33.06 177 LEU A N 1
ATOM 1460 C CA . LEU A 1 177 ? 14.525 4.958 12.883 1.00 33.06 177 LEU A CA 1
ATOM 1461 C C . LEU A 1 177 ? 15.729 4.046 12.577 1.00 33.06 177 LEU A C 1
ATOM 1463 O O . LEU A 1 177 ? 16.356 3.521 13.489 1.00 33.06 177 LEU A O 1
ATOM 1467 N N . ARG A 1 178 ? 16.032 3.802 11.297 1.00 31.19 178 ARG A N 1
ATOM 1468 C CA . ARG A 1 178 ? 17.193 3.016 10.854 1.00 31.19 178 ARG A CA 1
ATOM 1469 C C . ARG A 1 178 ? 18.421 3.867 10.526 1.00 31.19 178 ARG A C 1
ATOM 1471 O O . ARG A 1 178 ? 19.474 3.290 10.267 1.00 31.19 178 ARG A O 1
ATOM 1478 N N . LYS A 1 179 ? 18.265 5.192 10.445 1.00 35.56 179 LYS A N 1
ATOM 1479 C CA . LYS A 1 179 ? 19.338 6.145 10.122 1.00 35.56 179 LYS A CA 1
ATOM 1480 C C . LYS A 1 179 ? 19.920 6.847 11.359 1.00 35.56 179 LYS A C 1
ATOM 1482 O O . LYS A 1 179 ? 20.798 7.687 11.178 1.00 35.56 179 LYS A O 1
ATOM 1487 N N . GLU A 1 180 ? 19.482 6.481 12.563 1.00 32.91 180 GLU A N 1
ATOM 1488 C CA . GLU A 1 180 ? 20.056 6.913 13.849 1.00 32.91 180 GLU A CA 1
ATOM 1489 C C . GLU A 1 180 ? 20.863 5.795 14.520 1.00 32.91 180 GLU A C 1
ATOM 1491 O O . GLU A 1 180 ? 20.423 4.621 14.454 1.00 32.91 180 GLU A O 1
#

InterPro domains:
  IPR029033 Histidine phosphatase superfamily [G3DSA:3.40.50.1240] (1-176)
  IPR029033 Histidine phosphatase superfamily [SSF53254] (2-131)

Foldseek 3Di:
DCCVVCFADDVQCPDPVDRGHDDDDDDDPVLQQDDVSCVVVDVQCVVFLCPDPCQQVVCVLADVVLVVCQVVPVVDDCPGLVSSLVSLVLLLVLVVVVDPVRHRDPSCVVPNVSSVSRNVSSLVSSLVRCCVRVNCVSVCVVVVVVVVLVVVCVDPVSPDDDDDHDPSNVVSVVVVVVVD